Protein AF-A0A9X2JT70-F1 (afdb_monomer)

Structure (mmCIF, N/CA/C/O backbone):
data_AF-A0A9X2JT70-F1
#
_entry.id   AF-A0A9X2JT70-F1
#
loop_
_atom_site.group_PDB
_atom_site.id
_atom_site.type_symbol
_atom_site.label_atom_id
_atom_site.label_alt_id
_atom_site.label_comp_id
_atom_site.label_asym_id
_atom_site.label_entity_id
_atom_site.label_seq_id
_atom_site.pdbx_PDB_ins_code
_atom_site.Cartn_x
_atom_site.Cartn_y
_atom_site.Cartn_z
_atom_site.occupancy
_atom_site.B_iso_or_equiv
_atom_site.auth_seq_id
_atom_site.auth_comp_id
_atom_site.auth_asym_id
_atom_site.auth_atom_id
_atom_site.pdbx_PDB_model_num
ATOM 1 N N . ALA A 1 1 ? -15.741 35.173 24.060 1.00 48.19 1 ALA A N 1
ATOM 2 C CA . ALA A 1 1 ? -16.209 34.204 23.054 1.00 48.19 1 ALA A CA 1
ATOM 3 C C . ALA A 1 1 ? -15.775 34.697 21.683 1.00 48.19 1 ALA A C 1
ATOM 5 O O . ALA A 1 1 ? -16.223 35.761 21.287 1.00 48.19 1 ALA A O 1
ATOM 6 N N . SER A 1 2 ? -14.849 33.998 21.029 1.00 42.69 2 SER A N 1
ATOM 7 C CA . SER A 1 2 ? -14.683 34.029 19.570 1.00 42.69 2 SER A CA 1
ATOM 8 C C . SER A 1 2 ? -13.676 32.943 19.198 1.00 42.69 2 SER A C 1
ATOM 10 O O . SER A 1 2 ? -12.469 33.137 19.290 1.00 42.69 2 SER A O 1
ATOM 12 N N . SER A 1 3 ? -14.188 31.755 18.895 1.00 42.19 3 SER A N 1
ATOM 13 C CA . SER A 1 3 ? -13.429 30.637 18.340 1.00 42.19 3 SER A CA 1
ATOM 14 C C . SER A 1 3 ? -13.404 30.790 16.821 1.00 42.19 3 SER A C 1
ATOM 16 O O . SER A 1 3 ? -14.388 30.494 16.144 1.00 42.19 3 SER A O 1
ATOM 18 N N . SER A 1 4 ? -12.293 31.290 16.289 1.00 43.53 4 SER A N 1
ATOM 19 C CA . SER A 1 4 ? -12.001 31.282 14.858 1.00 43.53 4 SER A CA 1
ATOM 20 C C . SER A 1 4 ? -11.679 29.850 14.424 1.00 43.53 4 SER A C 1
ATOM 22 O O . SER A 1 4 ? -10.605 29.335 14.732 1.00 43.53 4 SER A O 1
ATOM 24 N N . GLY A 1 5 ? -12.627 29.197 13.752 1.00 50.00 5 GLY A N 1
ATOM 25 C CA . GLY A 1 5 ? -12.435 27.885 13.143 1.00 50.00 5 GLY A CA 1
ATOM 26 C C . GLY A 1 5 ? -11.480 27.986 11.958 1.00 50.00 5 GLY A C 1
ATOM 27 O O . GLY A 1 5 ? -11.791 28.617 10.949 1.00 50.00 5 GLY A O 1
ATOM 28 N N . THR A 1 6 ? -10.305 27.382 12.090 1.00 43.72 6 THR A N 1
ATOM 29 C CA . THR A 1 6 ? -9.346 27.231 10.998 1.00 43.72 6 THR A CA 1
ATOM 30 C C . THR A 1 6 ? -9.790 26.042 10.151 1.00 43.72 6 THR A C 1
ATOM 32 O O . THR A 1 6 ? -9.628 24.893 10.549 1.00 43.72 6 THR A O 1
ATOM 35 N N . ALA A 1 7 ? -10.414 26.315 9.006 1.00 49.12 7 ALA A N 1
ATOM 36 C CA . ALA A 1 7 ? -10.723 25.296 8.013 1.00 49.12 7 ALA A CA 1
ATOM 37 C C . ALA A 1 7 ? -9.423 24.882 7.304 1.00 49.12 7 ALA A C 1
ATOM 39 O O . ALA A 1 7 ? -8.845 25.658 6.543 1.00 49.12 7 ALA A O 1
ATOM 40 N N . THR A 1 8 ? -8.950 23.670 7.586 1.00 53.78 8 THR A N 1
ATOM 41 C CA . THR A 1 8 ? -7.838 23.032 6.876 1.00 53.78 8 THR A CA 1
ATOM 42 C C . TH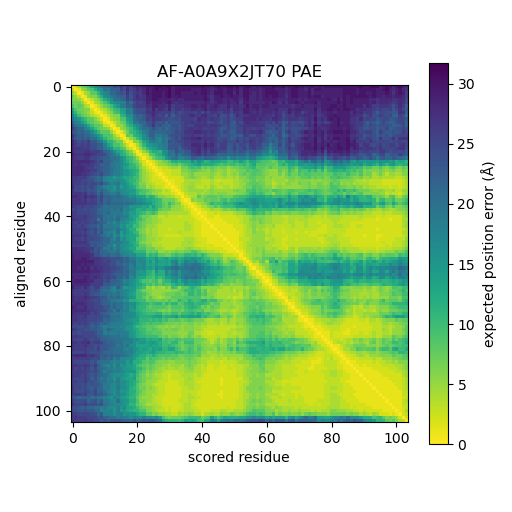R A 1 8 ? -8.227 22.824 5.408 1.00 53.78 8 THR A C 1
ATOM 44 O O . THR A 1 8 ? -9.289 22.251 5.147 1.00 53.78 8 THR A O 1
ATOM 47 N N . PRO A 1 9 ? -7.414 23.249 4.426 1.00 41.19 9 PRO A N 1
ATOM 48 C CA . PRO A 1 9 ? -7.709 22.964 3.030 1.00 41.19 9 PRO A CA 1
ATOM 49 C C . PRO A 1 9 ? -7.560 21.457 2.767 1.00 41.19 9 PRO A C 1
ATOM 51 O O . PRO A 1 9 ? -6.463 20.909 2.871 1.00 41.19 9 PRO A O 1
ATOM 54 N N . ARG A 1 10 ? -8.660 20.779 2.405 1.00 55.84 10 ARG A N 1
ATOM 55 C CA . ARG A 1 10 ? -8.611 19.445 1.783 1.00 55.84 10 ARG A CA 1
ATOM 56 C C . ARG A 1 10 ? -7.930 19.602 0.426 1.00 55.84 10 ARG A C 1
ATOM 58 O O . ARG A 1 10 ? -8.515 20.169 -0.497 1.00 55.84 10 ARG A O 1
ATOM 65 N N . VAL A 1 11 ? -6.699 19.114 0.305 1.00 42.88 11 VAL A N 1
ATOM 66 C CA . VAL A 1 11 ? -6.027 18.971 -0.989 1.00 42.88 11 VAL A CA 1
ATOM 67 C C . VAL A 1 11 ? -6.834 17.961 -1.801 1.00 42.88 11 VAL A C 1
ATOM 69 O O . VAL A 1 11 ? -6.751 16.758 -1.584 1.00 42.88 11 VAL A O 1
ATOM 72 N N . SER A 1 12 ? -7.671 18.463 -2.707 1.00 39.31 12 SER A N 1
ATOM 73 C CA . SER A 1 12 ? -8.334 17.635 -3.710 1.00 39.31 12 SER A CA 1
ATOM 74 C C . SER A 1 12 ? -7.317 17.373 -4.811 1.00 39.31 12 SER A C 1
ATOM 76 O O . SER A 1 12 ? -7.153 18.185 -5.722 1.00 39.31 12 SER A O 1
ATOM 78 N N . LEU A 1 13 ? -6.583 16.268 -4.692 1.00 39.50 13 LEU A N 1
ATOM 79 C CA . LEU A 1 13 ? -5.771 15.755 -5.785 1.00 39.50 13 LEU A CA 1
ATOM 80 C C . LEU A 1 13 ? -6.733 15.154 -6.815 1.00 39.50 13 LEU A C 1
ATOM 82 O O . LEU A 1 13 ? -7.012 13.959 -6.809 1.00 39.50 13 LEU A O 1
ATOM 86 N N . PHE A 1 14 ? -7.277 15.997 -7.692 1.00 41.28 14 PHE A N 1
ATOM 87 C CA . PHE A 1 14 ? -7.820 15.506 -8.949 1.00 41.28 14 PHE A CA 1
ATOM 88 C C . PHE A 1 14 ? -6.630 14.963 -9.730 1.00 41.28 14 PHE A C 1
ATOM 90 O O . PHE A 1 14 ? -5.861 15.720 -10.324 1.00 41.28 14 PHE A O 1
ATOM 97 N N . ALA A 1 15 ? -6.442 13.648 -9.674 1.00 36.09 15 ALA A N 1
ATOM 98 C CA . ALA A 1 15 ? -5.600 12.954 -10.623 1.00 36.09 15 ALA A CA 1
ATOM 99 C C . ALA A 1 15 ? -6.248 13.134 -12.002 1.00 36.09 15 ALA A C 1
ATOM 101 O O . ALA A 1 15 ? -7.073 12.334 -12.436 1.00 36.09 15 ALA A O 1
ATOM 102 N N . THR A 1 16 ? -5.905 14.223 -12.688 1.00 41.88 16 THR A N 1
ATOM 103 C CA . THR A 1 16 ? -5.978 14.253 -14.143 1.00 41.88 16 THR A CA 1
ATOM 104 C C . THR A 1 16 ? -5.067 13.127 -14.608 1.00 41.88 16 THR A C 1
ATOM 106 O O . THR A 1 16 ? -3.843 13.239 -14.571 1.00 41.88 16 THR A O 1
ATOM 109 N N . ALA A 1 17 ? -5.671 11.997 -14.964 1.00 42.00 17 ALA A N 1
ATOM 110 C CA . ALA A 1 17 ? -4.999 10.908 -15.645 1.00 42.00 17 ALA A CA 1
ATOM 111 C C . ALA A 1 17 ? -4.691 11.360 -17.082 1.00 42.00 17 ALA A C 1
ATOM 113 O O . ALA A 1 17 ? -5.365 10.956 -18.024 1.00 42.00 17 ALA A O 1
ATOM 114 N N . ASP A 1 18 ? -3.711 12.249 -17.247 1.00 47.12 18 ASP A N 1
ATOM 115 C CA . ASP A 1 18 ? -3.169 12.628 -18.555 1.00 47.12 18 ASP A CA 1
ATOM 116 C C . ASP A 1 18 ? -1.878 11.841 -18.817 1.00 47.12 18 ASP A C 1
ATOM 118 O O . ASP A 1 18 ? -0.756 12.326 -18.685 1.00 47.12 18 ASP A O 1
ATOM 122 N N . ALA A 1 19 ? -2.071 10.551 -19.088 1.00 47.50 19 ALA A N 1
ATOM 123 C CA . ALA A 1 19 ? -1.100 9.623 -19.660 1.00 47.50 19 ALA A CA 1
ATOM 124 C C . ALA A 1 19 ? -1.901 8.529 -20.399 1.00 47.50 19 ALA A C 1
ATOM 126 O O . ALA A 1 19 ? -3.035 8.247 -20.004 1.00 47.50 19 ALA A O 1
ATOM 127 N N . PRO A 1 20 ? -1.391 7.932 -21.493 1.00 45.38 20 PRO A N 1
ATOM 128 C CA . PRO A 1 20 ? -2.219 7.330 -22.533 1.00 45.38 20 PRO A CA 1
ATOM 129 C C . PRO A 1 20 ? -2.964 6.085 -22.035 1.00 45.38 20 PRO A C 1
ATOM 131 O O . PRO A 1 20 ? -2.488 4.957 -22.136 1.00 45.38 20 PRO A O 1
ATOM 134 N N . SER A 1 21 ? -4.209 6.279 -21.610 1.00 53.31 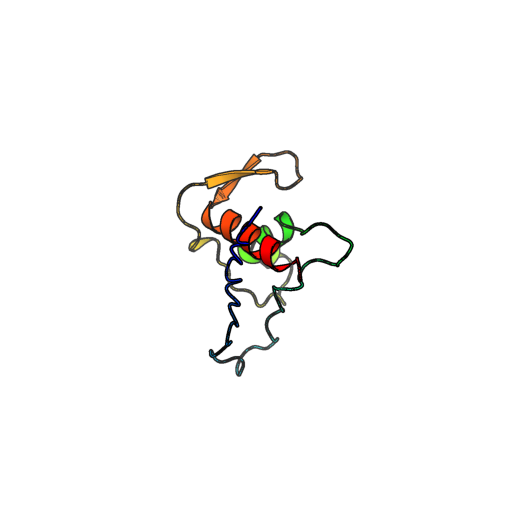21 SER A N 1
ATOM 135 C CA . SER A 1 21 ? -5.218 5.228 -21.436 1.00 53.31 21 SER A CA 1
ATOM 136 C C . SER A 1 21 ? -5.576 4.518 -22.754 1.00 53.31 21 SER A C 1
ATOM 138 O O . SER A 1 21 ? -6.294 3.524 -22.751 1.00 53.31 21 SER A O 1
ATOM 140 N N . CYS A 1 22 ? -5.042 4.988 -23.885 1.00 50.88 22 CYS A N 1
ATOM 141 C CA . CYS A 1 22 ? -5.388 4.545 -25.234 1.00 50.88 22 CYS A CA 1
ATOM 142 C C . CYS A 1 22 ? -4.766 3.191 -25.655 1.00 50.88 22 CYS A C 1
ATOM 144 O O . CYS A 1 22 ? -5.064 2.708 -26.742 1.00 50.88 22 CYS A O 1
ATOM 146 N N . ALA A 1 23 ? -3.922 2.553 -24.831 1.00 61.03 23 ALA A N 1
ATOM 147 C CA . ALA A 1 23 ? -3.253 1.293 -25.200 1.00 61.03 23 ALA A CA 1
ATOM 148 C C . ALA A 1 23 ? -3.264 0.196 -24.114 1.00 61.03 23 ALA A C 1
ATOM 150 O O . ALA A 1 23 ? -2.448 -0.722 -24.171 1.00 61.03 23 ALA A O 1
ATOM 151 N N . MET A 1 24 ? -4.161 0.261 -23.123 1.00 64.94 24 MET A N 1
ATOM 152 C CA . MET A 1 24 ? -4.286 -0.802 -22.115 1.00 64.94 24 MET A CA 1
ATOM 153 C C . MET A 1 24 ? -5.464 -1.738 -22.432 1.00 64.94 24 MET A C 1
ATOM 155 O O . MET A 1 24 ? -6.561 -1.246 -22.696 1.00 64.94 24 MET A O 1
ATOM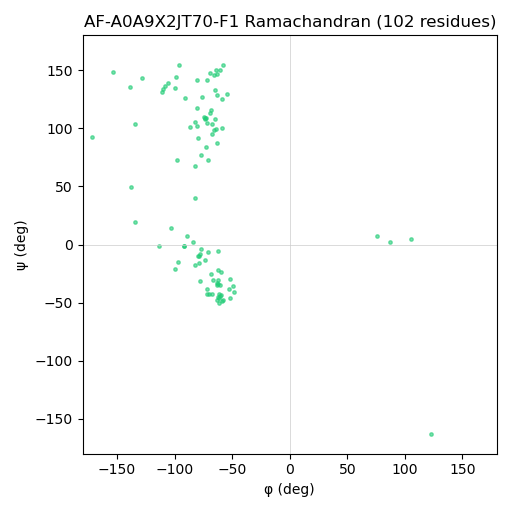 159 N N . PRO A 1 25 ? -5.291 -3.075 -22.351 1.00 72.06 25 PRO A N 1
ATOM 160 C CA . PRO A 1 25 ? -6.380 -4.039 -22.559 1.00 72.06 25 PRO A CA 1
ATOM 161 C C . PRO A 1 25 ? -7.548 -3.881 -21.575 1.00 72.06 25 PRO A C 1
ATOM 163 O O . PRO A 1 25 ? -8.665 -4.308 -21.861 1.00 72.06 25 PRO A O 1
ATOM 166 N N . ARG A 1 26 ? -7.289 -3.283 -20.405 1.00 75.12 26 ARG A N 1
ATOM 167 C CA . ARG A 1 26 ? -8.269 -3.028 -19.350 1.00 75.12 26 ARG A CA 1
ATOM 168 C C . ARG A 1 26 ? -8.031 -1.636 -18.755 1.00 75.12 26 ARG A C 1
ATOM 170 O O . ARG A 1 26 ? -6.875 -1.307 -18.484 1.00 75.12 26 ARG A O 1
ATOM 177 N N . PRO A 1 27 ? -9.084 -0.829 -18.525 1.00 76.56 27 PRO A N 1
ATOM 178 C CA . PRO A 1 27 ? -8.934 0.435 -17.816 1.00 76.56 27 PRO A CA 1
ATOM 179 C C . PRO A 1 27 ? -8.460 0.193 -16.371 1.00 76.56 27 PRO A C 1
ATOM 181 O O . PRO A 1 27 ? -8.842 -0.817 -15.767 1.00 76.56 27 PRO A O 1
ATOM 184 N N . PRO A 1 28 ? -7.645 1.101 -15.807 1.00 77.94 28 PRO A N 1
ATOM 185 C CA . PRO A 1 28 ? -7.193 0.996 -14.426 1.00 77.94 28 PRO A CA 1
ATOM 186 C C . PRO A 1 28 ? -8.379 1.101 -13.459 1.00 77.94 28 PRO A C 1
ATOM 188 O O . PRO A 1 28 ? -9.385 1.747 -13.754 1.00 77.94 28 PRO A O 1
ATOM 191 N N . ALA A 1 29 ? -8.260 0.446 -12.305 1.00 82.19 29 ALA A N 1
ATOM 192 C CA . ALA A 1 29 ? -9.269 0.524 -11.256 1.00 82.19 29 ALA A CA 1
ATOM 193 C C . ALA A 1 29 ? -9.294 1.922 -10.616 1.00 82.19 29 ALA A C 1
ATOM 195 O O . ALA A 1 29 ? -8.255 2.570 -10.482 1.00 82.19 29 ALA A O 1
ATOM 196 N N . ASP A 1 30 ? -10.477 2.360 -10.184 1.00 84.00 30 ASP A N 1
ATOM 197 C CA . ASP A 1 30 ? -10.614 3.535 -9.325 1.00 84.00 30 ASP A CA 1
ATOM 198 C C . ASP A 1 30 ? -10.138 3.182 -7.909 1.00 84.00 30 ASP A C 1
ATOM 200 O O . ASP A 1 30 ? -10.787 2.427 -7.184 1.00 84.00 30 ASP A O 1
ATOM 204 N N . LEU A 1 31 ? -8.976 3.715 -7.529 1.00 86.69 31 LEU A N 1
ATOM 205 C CA . LEU A 1 31 ? -8.328 3.409 -6.254 1.00 86.69 31 LEU A CA 1
ATOM 206 C C . LEU A 1 31 ? -8.953 4.153 -5.060 1.00 86.69 31 LEU A C 1
ATOM 208 O O . LEU A 1 31 ? -8.614 3.853 -3.915 1.00 86.69 31 LEU A O 1
ATOM 212 N N . THR A 1 32 ? -9.871 5.094 -5.303 1.00 83.50 32 THR A N 1
ATOM 213 C CA . THR A 1 32 ? -10.587 5.819 -4.235 1.00 83.50 32 THR A CA 1
ATOM 214 C C . THR A 1 32 ? -11.725 5.001 -3.621 1.00 83.50 32 THR A C 1
ATOM 216 O O . THR A 1 32 ? -12.303 5.403 -2.617 1.00 83.50 32 THR A O 1
ATOM 219 N N . ARG A 1 33 ? -12.066 3.856 -4.234 1.00 81.88 33 ARG A N 1
ATOM 220 C CA . ARG A 1 33 ? -13.174 2.979 -3.823 1.00 81.88 33 ARG A CA 1
ATOM 221 C C . ARG A 1 33 ? -12.780 1.500 -3.879 1.00 81.88 33 ARG A C 1
ATOM 223 O O . ARG A 1 33 ? -13.484 0.678 -4.465 1.00 81.88 33 ARG A O 1
ATOM 230 N N . LEU A 1 34 ? -11.633 1.164 -3.292 1.00 77.94 34 LEU A N 1
ATOM 231 C CA . LEU A 1 34 ? -11.149 -0.217 -3.155 1.00 77.94 34 LEU A CA 1
ATOM 232 C C . LEU A 1 34 ? -11.862 -0.967 -2.025 1.00 77.94 34 LEU A C 1
ATOM 234 O O . LEU A 1 34 ? -12.033 -2.184 -2.098 1.00 77.94 34 LEU A O 1
ATOM 238 N N . GLY A 1 35 ? -12.269 -0.247 -0.977 1.00 68.81 35 GLY A N 1
ATOM 239 C CA . GLY A 1 35 ? -13.054 -0.798 0.123 1.00 68.81 35 GLY A CA 1
ATOM 240 C C . GLY A 1 35 ? -14.538 -0.905 -0.233 1.00 68.81 35 GLY A C 1
ATOM 241 O O . GLY A 1 35 ? -15.108 -0.017 -0.868 1.00 68.81 35 GLY A O 1
ATOM 242 N N . ALA A 1 36 ? -15.196 -1.977 0.213 1.00 66.06 36 ALA A N 1
ATOM 243 C CA . ALA A 1 36 ? -16.651 -1.944 0.341 1.00 66.06 36 ALA A CA 1
ATOM 244 C C . ALA A 1 36 ? -17.004 -1.041 1.533 1.00 66.06 36 ALA A C 1
ATOM 246 O O . ALA A 1 36 ? -16.322 -1.117 2.549 1.00 66.06 36 ALA A O 1
ATOM 247 N N . ALA A 1 37 ? -18.070 -0.240 1.434 1.00 66.06 37 ALA A N 1
ATOM 248 C CA . ALA A 1 37 ? -18.452 0.721 2.479 1.00 66.06 37 ALA A CA 1
ATOM 249 C C . ALA A 1 37 ? -18.564 0.097 3.889 1.00 66.06 37 ALA A C 1
ATOM 251 O O . ALA A 1 37 ? -18.283 0.757 4.880 1.00 66.06 37 ALA A O 1
ATOM 252 N N . ASP A 1 38 ? -18.919 -1.190 3.967 1.00 74.69 38 ASP A N 1
ATOM 253 C CA . ASP A 1 38 ? -19.113 -1.934 5.217 1.00 74.69 38 ASP A CA 1
ATOM 254 C C . ASP A 1 38 ? -17.953 -2.887 5.571 1.00 74.69 38 ASP A C 1
ATOM 256 O O . ASP A 1 38 ? -18.123 -3.793 6.393 1.00 74.69 38 ASP A O 1
ATOM 260 N N . LYS A 1 39 ? -16.784 -2.765 4.927 1.00 79.44 39 LYS A N 1
ATOM 261 C CA . LYS A 1 39 ? -15.628 -3.638 5.192 1.00 79.44 39 LYS A CA 1
ATOM 262 C C . LYS A 1 39 ? -14.360 -2.831 5.467 1.00 79.44 39 LYS A C 1
ATOM 264 O O . LYS A 1 39 ? -14.143 -1.816 4.813 1.00 79.44 39 LYS A O 1
ATOM 269 N N . PRO A 1 40 ? -13.496 -3.302 6.387 1.00 82.75 40 PRO A N 1
ATOM 270 C CA . PRO A 1 40 ? -12.202 -2.673 6.609 1.00 82.75 40 PRO A CA 1
ATOM 271 C C . PRO A 1 40 ? -11.364 -2.711 5.329 1.00 82.75 40 PRO A C 1
ATOM 273 O O . PRO A 1 40 ? -11.485 -3.637 4.517 1.00 82.75 40 PRO A O 1
ATOM 276 N N . PHE A 1 41 ? -10.503 -1.707 5.166 1.00 86.25 41 PHE A N 1
ATOM 277 C CA . PHE A 1 41 ? -9.577 -1.639 4.048 1.00 86.25 41 PHE A CA 1
ATOM 278 C C . PHE A 1 41 ? -8.661 -2.878 4.039 1.00 86.25 41 PHE A C 1
ATOM 280 O O . PHE A 1 41 ? -8.014 -3.177 5.047 1.00 86.25 41 PHE A O 1
ATOM 287 N N . PRO A 1 42 ? -8.592 -3.636 2.930 1.00 88.38 42 PRO A N 1
ATOM 288 C CA . PRO A 1 42 ? -7.816 -4.868 2.874 1.00 88.38 42 PRO A CA 1
ATOM 289 C C . PRO A 1 42 ? -6.331 -4.571 2.596 1.00 88.38 42 PRO A C 1
ATOM 291 O O . PRO A 1 42 ? -5.811 -4.926 1.538 1.00 88.38 42 PRO A O 1
ATOM 294 N N . ALA A 1 43 ? -5.643 -3.931 3.549 1.00 88.81 43 ALA A N 1
ATOM 295 C CA . ALA A 1 43 ? -4.261 -3.453 3.404 1.00 88.81 43 ALA A CA 1
ATOM 296 C C . ALA A 1 43 ? -3.290 -4.536 2.905 1.00 88.81 43 ALA A C 1
ATOM 298 O O . ALA A 1 43 ? -2.542 -4.319 1.956 1.00 88.81 43 ALA A O 1
ATOM 299 N N . VAL A 1 44 ? -3.353 -5.738 3.487 1.00 88.81 44 VAL A N 1
ATOM 300 C CA . VAL A 1 44 ? -2.519 -6.883 3.083 1.00 88.81 44 VAL A CA 1
ATOM 301 C C . VAL A 1 44 ? -2.717 -7.242 1.614 1.00 88.81 44 VAL A C 1
ATOM 303 O O . VAL A 1 44 ? -1.751 -7.378 0.871 1.00 88.81 44 VAL A O 1
ATOM 306 N N . HIS A 1 45 ? -3.972 -7.347 1.175 1.00 87.12 45 HIS A N 1
ATOM 307 C CA . HIS A 1 45 ? -4.281 -7.676 -0.211 1.00 87.12 45 HIS A CA 1
ATOM 308 C C . HIS A 1 45 ? -3.739 -6.609 -1.166 1.00 87.12 45 HIS A C 1
ATOM 310 O O . HIS A 1 45 ? -3.152 -6.946 -2.191 1.00 87.12 45 HIS A O 1
ATOM 316 N N . VAL A 1 46 ? -3.896 -5.331 -0.809 1.00 88.81 46 VAL A N 1
ATOM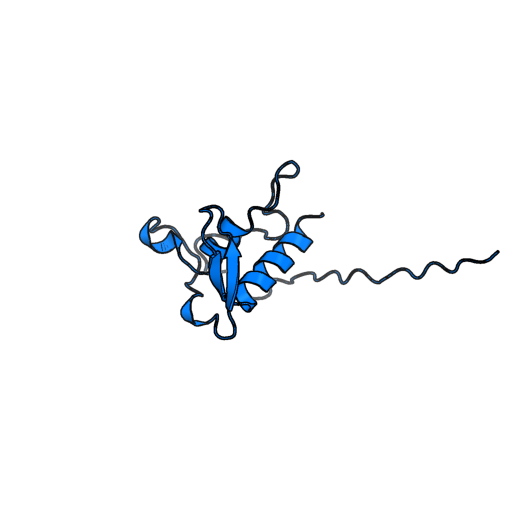 317 C CA . VAL A 1 46 ? -3.401 -4.200 -1.601 1.00 88.81 46 VAL A CA 1
ATOM 318 C C . VAL A 1 46 ? -1.877 -4.220 -1.697 1.00 88.81 46 VAL A C 1
ATOM 320 O O . VAL A 1 46 ? -1.348 -4.132 -2.804 1.00 88.81 46 VAL A O 1
ATOM 323 N N . MET A 1 47 ? -1.168 -4.403 -0.580 1.00 88.69 47 MET A N 1
ATOM 324 C CA . MET A 1 47 ? 0.295 -4.506 -0.575 1.00 88.69 47 MET A CA 1
ATOM 325 C C . MET A 1 47 ? 0.782 -5.667 -1.446 1.00 88.69 47 MET A C 1
ATOM 327 O O . MET A 1 47 ? 1.624 -5.459 -2.316 1.00 88.69 47 MET A O 1
ATOM 331 N N . SER A 1 48 ? 0.208 -6.862 -1.291 1.00 85.44 48 SER A N 1
ATOM 332 C CA . SER A 1 48 ? 0.566 -8.033 -2.102 1.00 85.44 48 SER A CA 1
ATOM 333 C C . SER A 1 48 ? 0.266 -7.843 -3.596 1.00 85.44 48 SER A C 1
ATOM 335 O O . SER A 1 48 ? 1.014 -8.328 -4.444 1.00 85.44 48 SER A O 1
ATOM 337 N N . TYR A 1 49 ? -0.809 -7.126 -3.937 1.00 84.88 49 TYR A N 1
ATOM 338 C CA . TYR A 1 49 ? -1.174 -6.826 -5.325 1.00 84.88 49 TYR A CA 1
ATOM 339 C C . TYR A 1 49 ? -0.231 -5.809 -5.978 1.00 84.88 49 TYR A C 1
ATOM 341 O O . TYR A 1 49 ? 0.095 -5.947 -7.155 1.00 84.88 49 TYR A O 1
ATOM 349 N N . ILE A 1 50 ? 0.214 -4.799 -5.222 1.00 84.12 50 ILE A N 1
ATOM 350 C CA . ILE A 1 50 ? 1.174 -3.786 -5.684 1.00 84.12 50 ILE A CA 1
ATOM 351 C C . ILE A 1 50 ? 2.573 -4.389 -5.830 1.00 84.12 50 ILE A C 1
ATOM 353 O O . ILE A 1 50 ? 3.260 -4.107 -6.809 1.00 84.12 50 ILE A O 1
ATOM 357 N N . ASP A 1 51 ? 2.996 -5.207 -4.868 1.00 80.88 51 ASP A N 1
ATOM 358 C CA . ASP A 1 51 ? 4.319 -5.832 -4.885 1.00 80.88 51 ASP A CA 1
ATOM 359 C C . ASP A 1 51 ? 4.469 -6.840 -6.036 1.00 80.88 51 ASP A C 1
ATOM 361 O O . ASP A 1 51 ? 5.546 -6.950 -6.619 1.00 80.88 51 ASP A O 1
ATOM 365 N N . GLY A 1 52 ? 3.365 -7.489 -6.431 1.00 76.12 52 GLY A N 1
ATOM 366 C CA . GLY A 1 52 ? 3.326 -8.458 -7.532 1.00 76.12 52 GLY A CA 1
ATOM 367 C C . GLY A 1 52 ? 3.232 -9.920 -7.085 1.00 76.12 52 GLY A C 1
ATOM 368 O O . GLY A 1 52 ? 3.190 -10.824 -7.915 1.00 76.12 52 GLY A O 1
ATOM 369 N N . TYR A 1 53 ? 3.093 -10.179 -5.780 1.00 73.25 53 TYR A N 1
ATOM 370 C CA . TYR A 1 53 ? 3.060 -11.528 -5.197 1.00 73.25 53 TYR A CA 1
ATOM 371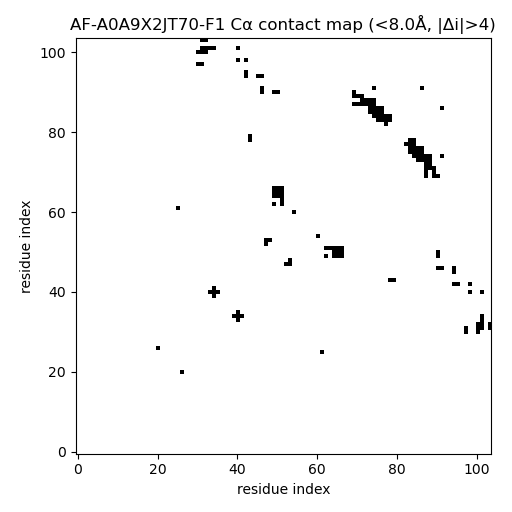 C C . TYR A 1 53 ? 2.095 -12.503 -5.905 1.00 73.25 53 TYR A C 1
ATOM 373 O O . TYR A 1 53 ? 2.404 -13.681 -6.064 1.00 73.25 53 TYR A O 1
ATOM 381 N N . PHE A 1 54 ? 0.947 -12.020 -6.391 1.00 64.69 54 PHE A N 1
ATOM 382 C CA . PHE A 1 54 ? -0.078 -12.850 -7.041 1.00 64.69 54 PHE A CA 1
ATOM 383 C C . PHE A 1 54 ? 0.145 -13.128 -8.540 1.00 64.69 54 PHE A C 1
ATOM 385 O O . PHE A 1 54 ? -0.690 -13.789 -9.158 1.00 64.69 54 PHE A O 1
ATOM 392 N N . ARG A 1 55 ? 1.236 -12.659 -9.167 1.00 66.31 55 ARG A N 1
ATOM 393 C CA . ARG A 1 55 ? 1.437 -12.842 -10.619 1.00 66.31 55 ARG A CA 1
ATOM 394 C C . ARG A 1 55 ? 1.552 -14.293 -11.069 1.00 66.31 55 ARG A C 1
ATOM 396 O O . ARG A 1 55 ? 1.223 -14.586 -12.216 1.00 66.31 55 ARG A O 1
ATOM 403 N N . GLN A 1 56 ? 2.066 -15.181 -10.219 1.00 57.91 56 GLN A N 1
ATOM 404 C CA . GLN A 1 56 ? 2.276 -16.578 -10.609 1.00 57.91 56 GLN A CA 1
ATOM 405 C C . GLN A 1 56 ? 0.955 -17.331 -10.818 1.00 57.91 56 GLN A C 1
ATOM 407 O O . GLN A 1 56 ? 0.922 -18.273 -11.608 1.00 57.91 56 GLN A O 1
ATOM 412 N N . ASP A 1 57 ? -0.123 -16.883 -10.172 1.00 59.59 57 ASP A N 1
ATOM 413 C CA . ASP A 1 57 ? -1.419 -17.560 -10.172 1.00 59.59 57 ASP A CA 1
ATOM 414 C C . ASP A 1 57 ? -2.420 -17.003 -11.199 1.00 59.59 57 ASP A C 1
ATOM 416 O O . ASP A 1 57 ? -3.392 -17.690 -11.511 1.00 59.59 57 ASP A O 1
ATOM 420 N N . ASP A 1 58 ? -2.196 -15.809 -11.774 1.00 61.34 58 ASP A N 1
ATOM 421 C CA . ASP A 1 58 ? -3.141 -15.205 -12.727 1.00 61.34 58 ASP A CA 1
ATOM 422 C C . ASP A 1 58 ? -2.463 -14.628 -13.994 1.00 61.34 58 ASP A C 1
ATOM 424 O O . ASP A 1 58 ? -1.892 -13.533 -13.968 1.00 61.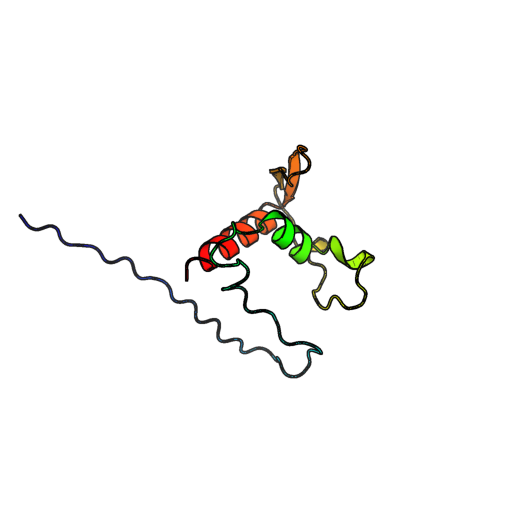34 58 ASP A O 1
ATOM 428 N N . PRO A 1 59 ? -2.550 -15.320 -15.150 1.00 58.34 59 PRO A N 1
ATOM 429 C CA . PRO A 1 59 ? -1.993 -14.839 -16.418 1.00 58.34 59 PRO A CA 1
ATOM 430 C C . PRO A 1 59 ? -2.757 -13.642 -17.019 1.00 58.34 59 PRO A C 1
ATOM 432 O O . PRO A 1 59 ? -2.321 -13.092 -18.032 1.00 58.34 59 PRO A O 1
ATOM 435 N N . GLY A 1 60 ? -3.897 -13.242 -16.441 1.00 62.31 60 GLY A N 1
ATOM 436 C CA . GLY A 1 60 ? -4.683 -12.068 -16.834 1.00 62.31 60 GLY A CA 1
ATOM 437 C C . GLY A 1 60 ? -4.304 -10.792 -16.076 1.00 62.31 60 GLY A C 1
ATOM 438 O O . GLY A 1 60 ? -4.876 -9.728 -16.339 1.00 62.31 60 GLY A O 1
ATOM 439 N N . GLN A 1 61 ? -3.348 -10.875 -15.151 1.00 65.75 61 GLN A N 1
ATOM 440 C CA . GLN A 1 61 ? -2.956 -9.773 -14.288 1.00 65.75 61 GLN A CA 1
ATOM 441 C C . GLN A 1 61 ? -2.119 -8.730 -15.054 1.00 65.75 61 GLN A C 1
ATOM 443 O 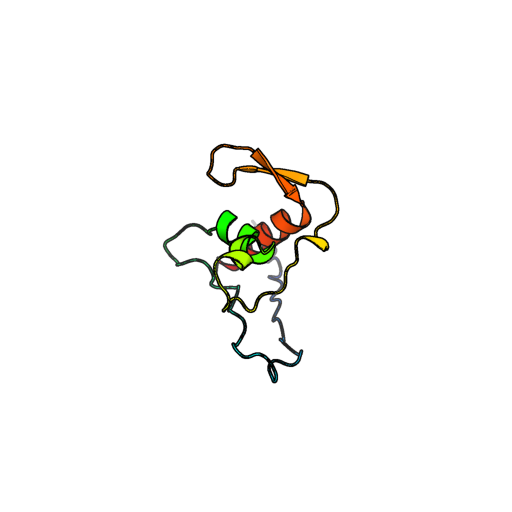O . GLN A 1 61 ? -0.972 -8.959 -15.428 1.00 65.75 61 GLN A O 1
ATOM 448 N N . VAL A 1 62 ? -2.709 -7.553 -15.291 1.00 70.00 62 VAL A N 1
ATOM 449 C CA . VAL A 1 62 ? -2.113 -6.469 -16.105 1.00 70.00 62 VAL A CA 1
ATOM 450 C C . VAL A 1 62 ? -1.121 -5.604 -15.308 1.00 70.00 62 VAL A C 1
ATOM 452 O O . VAL A 1 62 ? -0.306 -4.901 -15.904 1.00 70.00 62 VAL A O 1
ATOM 455 N N . MET A 1 63 ? -1.154 -5.648 -13.968 1.00 74.12 63 MET A N 1
ATOM 456 C CA . MET A 1 63 ? -0.262 -4.818 -13.144 1.00 74.12 63 MET A CA 1
ATOM 457 C C . MET A 1 63 ? 1.223 -5.197 -13.329 1.00 74.12 63 MET A C 1
ATOM 459 O O . MET A 1 63 ? 1.569 -6.387 -13.303 1.00 74.12 63 MET A O 1
ATOM 463 N N . PRO A 1 64 ? 2.117 -4.206 -13.520 1.00 72.75 64 PRO A N 1
ATOM 464 C CA . PRO A 1 64 ? 3.565 -4.394 -13.465 1.00 72.75 64 PRO A CA 1
ATOM 465 C C . PRO A 1 64 ? 4.033 -4.968 -12.119 1.00 72.75 64 PRO A C 1
ATOM 467 O O . PRO A 1 64 ? 3.386 -4.754 -11.102 1.00 72.75 64 PRO A O 1
ATOM 470 N N . GLU A 1 65 ? 5.178 -5.654 -12.114 1.00 74.62 65 GLU A N 1
ATOM 471 C CA . GLU A 1 65 ? 5.890 -5.985 -10.871 1.00 74.62 65 GLU A CA 1
ATOM 472 C C . GLU A 1 65 ? 6.598 -4.734 -10.364 1.00 74.62 65 GLU A C 1
ATOM 474 O O . GLU A 1 65 ? 7.386 -4.132 -11.104 1.00 74.62 65 GLU A O 1
ATOM 479 N N . PHE A 1 66 ? 6.351 -4.374 -9.107 1.00 76.56 66 PHE A N 1
ATOM 480 C CA . PHE A 1 66 ? 7.022 -3.253 -8.452 1.00 76.56 66 PHE A CA 1
ATOM 481 C C . PHE A 1 66 ? 7.939 -3.688 -7.296 1.00 76.56 66 PHE A C 1
ATOM 483 O O . PHE A 1 66 ? 8.664 -2.857 -6.751 1.00 76.56 66 PHE A O 1
ATOM 490 N N . SER A 1 67 ? 8.016 -4.983 -6.982 1.00 72.88 67 SER A N 1
ATOM 491 C CA . SER A 1 67 ? 8.923 -5.543 -5.967 1.00 72.88 67 SER A CA 1
ATOM 492 C C . SER A 1 67 ? 10.377 -5.054 -6.089 1.00 72.88 67 SER A C 1
ATOM 494 O O . SER A 1 67 ? 11.007 -4.680 -5.102 1.00 72.88 67 SER A O 1
ATOM 496 N N . GLY A 1 68 ? 10.908 -4.951 -7.312 1.00 75.81 68 GLY A N 1
ATOM 497 C CA . GLY A 1 68 ? 12.283 -4.495 -7.563 1.00 75.81 68 GLY A CA 1
ATOM 498 C C . GLY A 1 68 ? 12.538 -2.992 -7.378 1.00 75.81 68 GLY A C 1
ATOM 499 O O . GLY A 1 68 ? 13.699 -2.582 -7.353 1.00 75.81 68 GLY A O 1
ATOM 500 N N . ILE A 1 69 ? 11.491 -2.163 -7.267 1.00 81.81 69 ILE A N 1
ATOM 501 C CA . ILE A 1 69 ? 11.632 -0.706 -7.086 1.00 81.81 69 ILE A CA 1
ATOM 502 C C . ILE A 1 69 ? 11.456 -0.269 -5.631 1.00 81.81 69 ILE A C 1
ATOM 504 O O . ILE A 1 69 ? 11.953 0.796 -5.250 1.00 81.81 69 ILE A O 1
ATOM 508 N N . PHE A 1 70 ? 10.794 -1.083 -4.806 1.00 83.00 70 PHE A N 1
ATOM 509 C CA . PHE A 1 70 ? 10.627 -0.815 -3.382 1.00 83.00 70 PHE A CA 1
ATOM 510 C C . PHE A 1 70 ? 11.917 -1.126 -2.623 1.00 83.00 70 PHE A C 1
ATOM 512 O O . PHE A 1 70 ? 12.073 -2.146 -1.959 1.00 83.00 70 PHE A O 1
ATOM 519 N N . THR A 1 71 ? 12.866 -0.205 -2.736 1.00 78.50 71 THR A N 1
ATOM 520 C CA . THR A 1 71 ? 14.136 -0.240 -2.010 1.00 78.50 71 THR A CA 1
ATOM 521 C C . THR A 1 71 ? 14.060 0.612 -0.745 1.00 78.50 71 THR A C 1
ATOM 523 O O . THR A 1 71 ? 13.287 1.568 -0.665 1.00 78.50 71 THR A O 1
ATOM 526 N N . GLY A 1 72 ? 14.880 0.279 0.252 1.00 82.88 72 GLY A N 1
ATOM 527 C CA . GLY A 1 72 ? 15.011 1.067 1.477 1.00 82.88 72 GLY A CA 1
ATOM 528 C C . GLY A 1 72 ? 14.708 0.275 2.751 1.00 82.88 72 GLY A C 1
ATOM 529 O O . GLY A 1 72 ? 14.766 -0.955 2.738 1.00 82.88 72 GLY A O 1
ATOM 530 N N . PRO A 1 73 ? 14.452 0.971 3.874 1.00 87.69 73 PRO A N 1
ATOM 531 C CA . PRO A 1 73 ? 14.210 0.328 5.159 1.00 87.69 73 PRO A CA 1
ATOM 532 C C . PRO A 1 73 ? 12.919 -0.493 5.134 1.00 87.69 73 PRO A C 1
ATOM 534 O O . PRO A 1 73 ? 11.937 -0.116 4.494 1.00 87.69 73 PRO A O 1
ATOM 537 N N . THR A 1 74 ? 12.920 -1.606 5.863 1.00 90.44 74 THR A N 1
ATOM 538 C CA . THR A 1 74 ? 11.757 -2.482 6.010 1.00 90.44 74 THR A CA 1
ATOM 539 C C . THR A 1 74 ? 11.121 -2.320 7.383 1.00 90.44 74 THR A C 1
ATOM 541 O O . THR A 1 74 ? 11.821 -2.271 8.397 1.00 90.44 74 THR A O 1
ATOM 544 N N . LEU A 1 75 ? 9.793 -2.306 7.418 1.00 89.88 75 LEU A N 1
ATOM 545 C CA . LEU A 1 75 ? 8.991 -2.416 8.627 1.00 89.88 75 LEU A CA 1
ATOM 546 C C . LEU A 1 75 ? 8.515 -3.856 8.790 1.00 89.88 75 LEU A C 1
ATOM 548 O O . LEU A 1 75 ? 8.223 -4.542 7.816 1.00 89.88 75 LEU A O 1
ATOM 552 N N . HIS A 1 76 ? 8.441 -4.313 10.032 1.00 90.50 76 HIS A N 1
ATOM 553 C CA . HIS A 1 76 ? 7.876 -5.615 10.354 1.00 90.50 76 HIS A CA 1
ATOM 554 C C . HIS A 1 76 ? 6.355 -5.477 10.405 1.00 90.50 76 HIS A C 1
ATOM 556 O O . HIS A 1 76 ? 5.827 -4.880 11.342 1.00 90.50 76 HIS A O 1
ATOM 562 N N . VAL A 1 77 ? 5.678 -5.986 9.379 1.00 86.31 77 VAL A N 1
ATOM 563 C CA . VAL A 1 77 ? 4.221 -5.904 9.226 1.00 86.31 77 VAL A CA 1
ATOM 564 C C . VAL A 1 77 ? 3.622 -7.285 9.451 1.00 86.31 77 VAL A C 1
ATOM 566 O O . VAL A 1 77 ? 4.162 -8.274 8.966 1.00 86.31 77 VAL A O 1
ATOM 569 N N . ASP A 1 78 ? 2.525 -7.357 10.202 1.00 86.38 78 ASP A N 1
ATOM 570 C CA . ASP A 1 78 ? 1.730 -8.581 10.303 1.00 86.38 78 ASP A CA 1
ATOM 571 C C . ASP A 1 78 ? 0.820 -8.685 9.075 1.00 86.38 78 ASP A C 1
ATOM 573 O O . ASP A 1 78 ? -0.040 -7.831 8.844 1.00 86.38 78 ASP A O 1
ATOM 577 N N . THR A 1 79 ? 1.031 -9.731 8.281 1.00 79.75 79 THR A N 1
ATOM 578 C CA . THR A 1 79 ? 0.298 -9.977 7.034 1.00 79.75 79 THR A CA 1
ATOM 579 C C . THR A 1 79 ? -0.974 -10.808 7.283 1.00 79.75 79 THR A C 1
ATOM 581 O O . THR A 1 79 ? -1.669 -11.203 6.348 1.00 79.75 79 THR A O 1
ATOM 584 N N . GLY A 1 80 ? -1.327 -11.065 8.547 1.00 77.81 80 GLY A N 1
ATOM 585 C CA . GLY A 1 80 ? -2.490 -11.865 8.942 1.00 77.81 80 GLY A CA 1
ATOM 586 C C . GLY A 1 80 ? -2.211 -13.369 9.034 1.00 77.81 80 GLY A C 1
ATOM 587 O O . GLY A 1 80 ? -3.118 -14.142 9.340 1.00 77.81 80 GLY A O 1
ATOM 588 N N . ASP A 1 81 ? -0.967 -13.788 8.803 1.00 76.44 81 ASP A N 1
ATOM 589 C CA . ASP A 1 81 ? -0.447 -15.136 9.053 1.00 76.44 81 ASP A CA 1
ATOM 590 C C . ASP A 1 81 ? 0.178 -15.273 10.456 1.00 76.44 81 ASP A C 1
ATOM 592 O O . ASP A 1 81 ? 0.616 -16.359 10.843 1.00 76.44 81 ASP A O 1
ATOM 596 N N . GLY A 1 82 ? 0.194 -14.184 11.237 1.00 80.81 82 GLY A N 1
ATOM 597 C CA . GLY A 1 82 ? 0.775 -14.132 12.576 1.00 80.81 82 GLY A CA 1
ATOM 598 C C . GLY A 1 82 ? 2.303 -14.068 12.576 1.00 80.81 82 GLY A C 1
ATOM 599 O O . GLY A 1 82 ? 2.912 -14.158 13.647 1.00 80.81 82 GLY A O 1
ATOM 600 N N . MET A 1 83 ? 2.932 -13.913 11.404 1.00 85.12 83 MET A N 1
ATOM 601 C CA . MET A 1 83 ? 4.366 -13.687 11.271 1.00 85.12 83 MET A CA 1
ATOM 602 C C . MET A 1 83 ? 4.648 -12.262 10.806 1.00 85.12 83 MET A C 1
ATOM 604 O O . MET A 1 83 ? 4.066 -11.734 9.863 1.00 85.12 83 MET A O 1
ATOM 608 N N . LEU A 1 84 ? 5.609 -11.634 11.478 1.00 86.25 84 LEU A N 1
ATOM 609 C CA . LEU A 1 84 ? 6.079 -10.313 11.101 1.00 86.25 84 LEU A CA 1
ATOM 610 C C . LEU A 1 84 ? 6.939 -10.407 9.840 1.00 86.25 84 LEU A C 1
ATOM 612 O O . LEU A 1 84 ? 8.076 -10.881 9.880 1.00 86.25 84 LEU A O 1
ATOM 616 N N . THR A 1 85 ? 6.397 -9.919 8.731 1.00 87.75 85 THR A N 1
ATOM 617 C CA . THR A 1 85 ? 7.046 -9.911 7.424 1.00 87.75 85 THR A CA 1
ATOM 618 C C . THR A 1 85 ? 7.832 -8.608 7.241 1.00 87.75 85 THR A C 1
ATOM 620 O O . THR A 1 85 ? 7.254 -7.524 7.387 1.00 87.75 85 THR A O 1
ATOM 623 N N . PRO A 1 86 ? 9.140 -8.661 6.917 1.00 89.69 86 PRO A N 1
ATOM 624 C CA . PRO A 1 86 ? 9.913 -7.468 6.593 1.00 89.69 86 PRO A CA 1
ATOM 625 C C . PRO A 1 86 ? 9.419 -6.881 5.266 1.00 89.69 86 PRO A C 1
ATOM 627 O O . PRO A 1 86 ? 9.714 -7.392 4.190 1.00 89.69 86 PRO A O 1
ATOM 630 N N . THR A 1 87 ? 8.664 -5.794 5.360 1.00 89.06 87 THR A N 1
ATOM 631 C CA . THR A 1 87 ? 7.983 -5.142 4.239 1.00 89.06 87 THR A CA 1
ATOM 632 C C . THR A 1 87 ? 8.630 -3.787 3.967 1.00 89.06 87 THR A C 1
ATOM 634 O O . THR A 1 87 ? 8.816 -3.019 4.915 1.00 89.06 87 THR A O 1
ATOM 637 N N . PRO A 1 88 ? 8.987 -3.439 2.719 1.00 91.38 88 PRO A N 1
ATOM 638 C CA . PRO A 1 88 ? 9.563 -2.133 2.409 1.00 91.38 88 PRO A CA 1
ATOM 639 C C . PRO A 1 88 ? 8.668 -0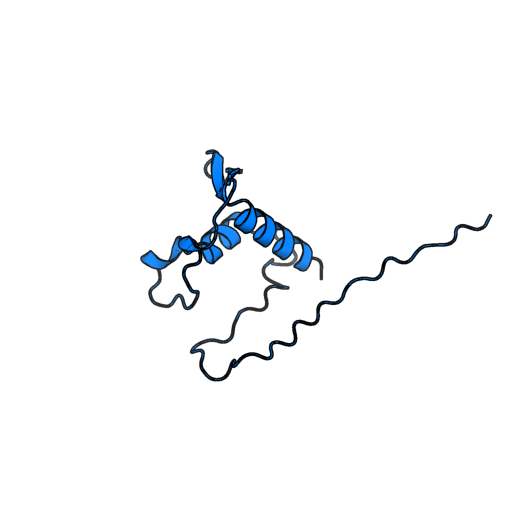.985 2.889 1.00 91.38 88 PRO A C 1
ATOM 641 O O . PRO A 1 88 ? 7.483 -0.930 2.566 1.00 91.38 88 PRO A O 1
ATOM 644 N N . GLN A 1 89 ? 9.239 -0.028 3.620 1.00 91.88 89 GLN A N 1
ATOM 645 C CA . GLN A 1 89 ? 8.511 1.136 4.132 1.00 91.88 89 GLN A CA 1
ATOM 646 C C . GLN A 1 89 ? 7.732 1.904 3.041 1.00 91.88 89 GLN A C 1
ATOM 648 O O . GLN A 1 89 ? 6.609 2.320 3.324 1.00 91.88 89 GLN A O 1
ATOM 653 N N . PRO A 1 90 ? 8.244 2.078 1.801 1.00 91.06 90 PRO A N 1
ATOM 654 C CA . PRO A 1 90 ? 7.477 2.739 0.744 1.00 91.06 90 PRO A CA 1
ATOM 655 C C . PRO A 1 90 ? 6.190 1.997 0.360 1.00 91.06 90 PRO A C 1
ATOM 657 O O . PRO A 1 90 ? 5.195 2.640 0.037 1.00 91.06 90 PRO A O 1
ATOM 660 N N . LEU A 1 91 ? 6.196 0.661 0.417 1.00 90.50 91 LEU A N 1
ATOM 661 C CA . LEU A 1 91 ? 5.021 -0.160 0.122 1.00 90.50 91 LEU A CA 1
ATOM 662 C C . LEU A 1 91 ? 3.958 -0.005 1.218 1.00 90.50 91 LEU A C 1
ATOM 664 O O . LEU A 1 91 ? 2.779 0.171 0.914 1.00 90.50 91 LEU A O 1
ATOM 668 N N . VAL A 1 92 ? 4.391 0.010 2.483 1.00 91.56 92 VAL A N 1
ATOM 669 C CA . VAL A 1 92 ? 3.509 0.257 3.636 1.00 91.56 92 VAL A CA 1
ATOM 670 C C . VAL A 1 92 ? 2.873 1.643 3.539 1.00 91.56 92 VAL A C 1
ATOM 672 O O . VAL A 1 92 ? 1.652 1.758 3.574 1.00 91.56 92 VAL A O 1
ATOM 675 N N . ALA A 1 93 ? 3.681 2.683 3.316 1.00 92.06 93 ALA A N 1
ATOM 676 C CA . ALA A 1 93 ? 3.199 4.060 3.211 1.00 92.06 93 ALA A CA 1
ATOM 677 C C . ALA A 1 93 ? 2.206 4.256 2.051 1.00 92.06 93 ALA A C 1
ATOM 679 O O . ALA A 1 93 ? 1.260 5.035 2.160 1.00 92.06 93 ALA A O 1
ATOM 680 N N . LEU A 1 94 ? 2.399 3.546 0.934 1.00 91.19 94 LEU A N 1
ATOM 681 C CA . LEU A 1 94 ? 1.459 3.578 -0.183 1.00 91.19 94 LEU A CA 1
ATOM 682 C C . LEU A 1 94 ? 0.121 2.928 0.188 1.00 91.19 94 LEU A C 1
ATOM 684 O O . LEU A 1 94 ? -0.929 3.479 -0.137 1.00 91.19 94 LEU A O 1
ATOM 688 N N . SER A 1 95 ? 0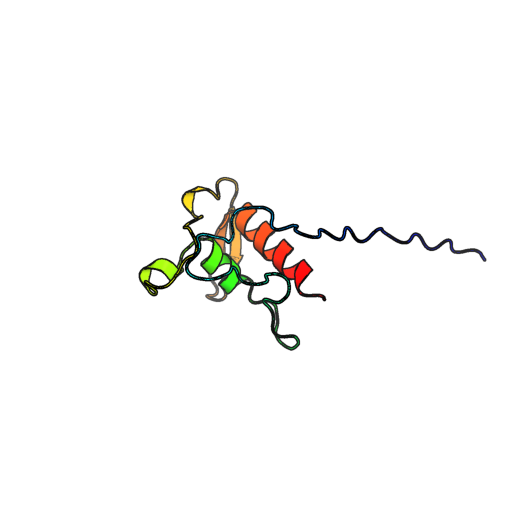.151 1.791 0.885 1.00 90.75 95 SER A N 1
ATOM 689 C CA . SER A 1 95 ? -1.063 1.145 1.392 1.00 90.75 95 SER A CA 1
ATOM 690 C C . SER A 1 95 ? -1.814 2.046 2.374 1.00 90.75 95 SER A C 1
ATOM 692 O O . SER A 1 95 ? -3.021 2.219 2.229 1.00 90.75 95 SER A O 1
ATOM 694 N N . GLU A 1 96 ? -1.110 2.671 3.321 1.00 91.38 96 GLU A N 1
ATOM 695 C CA . GLU A 1 96 ? -1.696 3.633 4.267 1.00 91.38 96 GLU A CA 1
ATOM 696 C C . GLU A 1 96 ? -2.317 4.829 3.536 1.00 91.38 96 GLU A C 1
ATOM 698 O O . GLU A 1 96 ? -3.436 5.236 3.836 1.00 91.38 96 GLU A O 1
ATOM 703 N N . TYR A 1 97 ? -1.637 5.373 2.524 1.00 91.69 97 TYR A N 1
ATOM 704 C CA . TYR A 1 97 ? -2.198 6.457 1.720 1.00 91.69 97 TYR A CA 1
ATOM 705 C C . TYR A 1 97 ? -3.488 6.029 1.008 1.00 91.69 97 TYR A C 1
ATOM 707 O O . TYR A 1 97 ? -4.479 6.760 1.043 1.00 91.69 97 TYR A O 1
ATOM 715 N N . LEU A 1 98 ? -3.505 4.836 0.406 1.00 90.56 98 LEU A N 1
ATOM 716 C CA . LEU A 1 98 ? -4.698 4.291 -0.244 1.00 90.56 98 LEU A CA 1
ATOM 717 C C . LEU A 1 98 ? -5.847 4.064 0.740 1.00 90.56 98 LEU A C 1
ATOM 719 O O . LEU A 1 98 ? -6.998 4.249 0.350 1.00 90.56 98 LEU A O 1
ATOM 723 N N . GLU A 1 99 ? -5.561 3.709 1.990 1.00 89.19 99 GLU A N 1
ATOM 724 C CA . GLU A 1 99 ? -6.566 3.613 3.050 1.00 89.19 99 GLU A CA 1
ATOM 725 C C . GLU A 1 99 ? -7.226 4.971 3.318 1.00 89.19 99 GLU A C 1
ATOM 727 O O . GLU A 1 99 ? -8.454 5.061 3.331 1.00 89.19 99 GLU A O 1
ATOM 732 N N . THR A 1 100 ? -6.437 6.050 3.409 1.00 89.75 100 THR A N 1
ATOM 733 C CA . THR A 1 100 ? -6.982 7.407 3.628 1.00 89.75 100 THR A CA 1
ATOM 734 C C . THR A 1 100 ? -7.901 7.891 2.503 1.00 89.75 100 THR A C 1
ATOM 736 O O . THR A 1 100 ? -8.729 8.778 2.712 1.00 89.75 100 THR A O 1
ATOM 739 N N . LEU A 1 101 ? -7.774 7.321 1.300 1.00 89.12 101 LEU A N 1
ATOM 740 C CA . LEU A 1 101 ? -8.621 7.665 0.159 1.00 89.12 101 LEU A CA 1
ATOM 741 C C . LEU A 1 101 ? -10.002 7.001 0.202 1.00 89.12 101 LEU A C 1
ATOM 743 O O . LEU A 1 101 ? -10.882 7.448 -0.529 1.00 89.12 101 LEU A O 1
ATOM 747 N N . GLN A 1 102 ? -10.208 5.969 1.029 1.00 82.94 102 GLN A N 1
ATOM 748 C CA . GLN A 1 102 ? -11.465 5.207 1.054 1.00 82.94 102 GLN A CA 1
ATOM 749 C C . GLN A 1 102 ? -12.593 5.899 1.836 1.00 82.94 102 GLN A C 1
ATOM 751 O O . GLN A 1 102 ? -13.741 5.469 1.763 1.00 82.94 102 GLN A O 1
ATOM 756 N N . GLU A 1 103 ? -12.293 6.975 2.569 1.00 63.59 103 GLU A N 1
ATOM 757 C CA . GLU A 1 103 ? -13.243 7.733 3.402 1.00 63.59 103 GLU A CA 1
ATOM 758 C C . GLU A 1 103 ? -14.085 8.756 2.601 1.00 63.59 103 GLU A C 1
ATOM 760 O O . GLU A 1 103 ? -14.284 9.897 3.032 1.00 63.59 103 GLU A O 1
ATOM 765 N N . GLY A 1 104 ? -14.529 8.371 1.400 1.00 53.75 104 GLY A N 1
ATOM 766 C CA . GLY A 1 104 ? -15.350 9.195 0.500 1.00 53.75 104 GLY A CA 1
ATOM 767 C C . GLY A 1 104 ? -16.791 9.381 0.959 1.00 53.75 104 GLY A C 1
ATOM 768 O O . GLY A 1 104 ? -17.460 8.357 1.221 1.00 53.75 104 GLY A O 1
#

Foldseek 3Di:
DDDDDDDDDDPPPPPPVPDDPPPDPDRDDDLLACDDPPDAQLLLVQLCLQCCVCVVPDVPNPHDHCVVVLDDAFDQDDSVPPGGDGHRPVSSVVSVVSNVSNPD

Radius of gyration: 17.42 Å; Cα contacts (8 Å, |Δi|>4): 81; chains: 1; bounding box: 34×52×48 Å

Secondary structure (DSSP, 8-state):
------------------S-GGG-SSPPP-GGG-S-TTS---HHHHHHHHHTGGGGT-TT--PPP-TTT--S-EEEEE-SSSSEEEEEHHHHHHHHHHHHTT--

Solvent-accessible surface area (backbone atoms only — not comparable to full-atom values): 6985 Å² total; per-residue (Å²): 141,84,84,82,81,79,80,76,82,79,83,77,80,76,76,76,79,85,64,83,76,86,80,54,100,62,82,81,80,68,65,54,62,75,43,55,97,92,46,79,68,61,51,57,62,50,41,38,60,52,40,32,75,60,54,87,83,37,96,83,64,80,74,67,75,40,54,92,71,57,71,76,66,60,41,74,41,73,69,82,80,83,49,71,41,78,38,34,43,66,51,53,53,50,38,55,53,47,51,68,42,47,81,116

Mean predicted aligned error: 12.49 Å

Organism: NCBI:txid2955316

Sequence (104 aa):
ASSSGTATPRVSLFATADAPSCAMPRPPADLTRLGAADKPFPAVHVMSYIDGYFRQDDPGQVMPEFSGIFTGPTLHVDTGDGMLTPTPQPLVALSEYLETLQEG

pLDDT: mean 72.65, std 16.9, range [36.09, 92.06]